Protein AF-A0A6L3EXV6-F1 (afdb_monomer_lite)

Foldseek 3Di:
DDDDDPVVVVVLVVQLVVQLVVCVVVVHPRSSVVSVVVSCLVVVLVVVCVVPVPPRPSVVSVVVVVD

Secondary structure (DSSP, 8-state):
-PPPPHHHHHHHHHHHHHHHHHHHHTT-S-HHHHHHHHHHHHHHHHHHHHH-TTT--HHHHHHHHH-

Sequence (67 aa):
MAVLDDEIRLWTKRRRDLFAAFFEEAGRENPEDEAYLLYSLIEGTIQQYLLEPDRYPLQTIVNRIIE

Radius of gyration: 14.15 Å; chains: 1; bounding box: 36×23×32 Å

Structure (mmCIF, N/CA/C/O backbone):
data_AF-A0A6L3EXV6-F1
#
_entry.id   AF-A0A6L3EXV6-F1
#
loop_
_atom_site.group_PDB
_atom_site.id
_atom_site.type_symbol
_atom_site.label_atom_id
_atom_site.label_alt_id
_atom_site.label_comp_id
_atom_site.label_asym_id
_atom_site.label_entity_id
_atom_site.label_seq_id
_atom_site.pdbx_PDB_ins_code
_atom_site.Cartn_x
_atom_site.Cartn_y
_atom_site.Cartn_z
_atom_site.occupancy
_atom_site.B_iso_or_equiv
_atom_site.auth_seq_id
_atom_site.auth_comp_id
_atom_site.auth_asym_id
_atom_site.auth_atom_id
_atom_site.pdbx_PDB_model_num
ATOM 1 N N . MET A 1 1 ? 22.986 0.028 12.426 1.00 42.75 1 MET A N 1
ATOM 2 C CA . MET A 1 1 ? 21.713 -0.023 11.681 1.00 42.75 1 MET A CA 1
ATOM 3 C C . MET A 1 1 ? 21.499 1.366 11.112 1.00 42.75 1 MET A C 1
ATOM 5 O O . MET A 1 1 ? 21.398 2.297 11.900 1.00 42.75 1 MET A O 1
ATOM 9 N N . ALA A 1 2 ? 21.600 1.542 9.794 1.00 57.44 2 ALA A N 1
ATOM 10 C CA . ALA A 1 2 ? 21.377 2.854 9.192 1.00 57.44 2 ALA A CA 1
ATOM 11 C C . ALA A 1 2 ? 19.895 3.210 9.365 1.00 57.44 2 ALA A C 1
ATOM 13 O O . ALA A 1 2 ? 19.030 2.409 9.015 1.00 57.44 2 ALA A O 1
ATOM 14 N N . VAL A 1 3 ? 19.613 4.359 9.974 1.00 69.00 3 VAL A N 1
ATOM 15 C CA . VAL A 1 3 ? 18.251 4.878 10.112 1.00 69.00 3 VAL A CA 1
ATOM 16 C C . VAL A 1 3 ? 18.019 5.830 8.943 1.00 69.00 3 VAL A C 1
ATOM 18 O O . VAL A 1 3 ? 18.916 6.594 8.593 1.00 69.00 3 VAL A O 1
ATOM 21 N N . LEU A 1 4 ? 16.848 5.736 8.313 1.00 76.44 4 LEU A N 1
ATOM 22 C CA . LEU A 1 4 ? 16.443 6.654 7.248 1.00 76.44 4 LEU A CA 1
ATOM 23 C C . LEU A 1 4 ? 16.423 8.096 7.767 1.00 76.44 4 LEU A C 1
ATOM 25 O O . LEU A 1 4 ? 16.106 8.327 8.936 1.00 76.44 4 LEU A O 1
ATOM 29 N N . ASP A 1 5 ? 16.717 9.041 6.877 1.00 88.62 5 ASP A N 1
ATOM 30 C CA . ASP A 1 5 ? 16.648 10.472 7.167 1.00 88.62 5 ASP A CA 1
ATOM 31 C C . ASP A 1 5 ? 15.261 10.892 7.694 1.00 88.62 5 ASP A C 1
ATOM 33 O O . ASP A 1 5 ? 14.234 10.286 7.364 1.00 88.62 5 ASP A O 1
ATOM 37 N N . ASP A 1 6 ? 15.231 11.923 8.537 1.00 86.81 6 ASP A N 1
ATOM 38 C CA . ASP A 1 6 ? 14.036 12.429 9.218 1.00 86.81 6 ASP A CA 1
ATOM 39 C C . ASP A 1 6 ? 12.912 12.790 8.247 1.00 86.81 6 ASP A C 1
ATOM 41 O O . ASP A 1 6 ? 11.742 12.503 8.525 1.00 86.81 6 ASP A O 1
ATOM 45 N N . GLU A 1 7 ? 13.254 13.350 7.087 1.00 87.69 7 GLU A N 1
ATOM 46 C CA . GLU A 1 7 ? 12.280 13.712 6.065 1.00 87.69 7 GLU A CA 1
ATOM 47 C C . GLU A 1 7 ? 11.609 12.466 5.476 1.00 87.69 7 GLU A C 1
ATOM 49 O O . GLU A 1 7 ? 10.379 12.391 5.387 1.00 87.69 7 GLU A O 1
ATOM 54 N N . ILE A 1 8 ? 12.402 11.438 5.164 1.00 84.56 8 ILE A N 1
ATOM 55 C CA . ILE A 1 8 ? 11.910 10.163 4.629 1.00 84.56 8 ILE A CA 1
ATOM 56 C C . ILE A 1 8 ? 11.013 9.474 5.660 1.00 84.56 8 ILE A C 1
ATOM 58 O O . ILE A 1 8 ? 9.948 8.950 5.312 1.00 84.56 8 ILE A O 1
ATOM 62 N N . ARG A 1 9 ? 11.402 9.501 6.941 1.00 87.19 9 ARG A N 1
ATOM 63 C CA . ARG A 1 9 ? 10.599 8.934 8.034 1.00 87.19 9 ARG A CA 1
ATOM 64 C C . ARG A 1 9 ? 9.262 9.656 8.173 1.00 87.19 9 ARG A C 1
ATOM 66 O O . ARG A 1 9 ? 8.227 8.994 8.261 1.00 87.19 9 ARG A O 1
ATOM 73 N N . LEU A 1 10 ? 9.267 10.989 8.156 1.00 89.38 10 LEU A N 1
ATOM 74 C CA . LEU A 1 10 ? 8.054 11.796 8.275 1.00 89.38 10 LEU A CA 1
ATOM 75 C C . LEU A 1 10 ? 7.116 11.587 7.084 1.00 89.38 10 LEU A C 1
ATOM 77 O O . LEU A 1 10 ? 5.911 11.414 7.266 1.00 89.38 10 LEU A O 1
ATOM 81 N N . TRP A 1 11 ? 7.662 11.573 5.871 1.00 87.94 11 TRP A N 1
ATOM 82 C CA . TRP A 1 11 ? 6.893 11.357 4.651 1.00 87.94 11 TRP A CA 1
ATOM 83 C C . TRP A 1 11 ? 6.233 9.975 4.623 1.00 87.94 11 TRP A C 1
ATOM 85 O O . TRP A 1 11 ? 5.035 9.849 4.363 1.00 87.94 11 TRP A O 1
ATOM 95 N N . THR A 1 12 ? 7.000 8.946 4.983 1.00 88.38 12 THR A N 1
ATOM 96 C CA . THR A 1 12 ? 6.516 7.568 5.108 1.00 88.38 12 THR A CA 1
ATOM 97 C C . THR A 1 12 ? 5.413 7.461 6.163 1.00 88.38 12 THR A C 1
ATOM 99 O O . THR A 1 12 ? 4.378 6.840 5.920 1.00 88.38 12 THR A O 1
ATOM 102 N N . LYS A 1 13 ? 5.593 8.114 7.321 1.00 92.62 13 LYS A N 1
ATOM 103 C CA . LYS A 1 13 ? 4.578 8.152 8.381 1.00 92.62 13 LYS A CA 1
ATOM 104 C C . LYS A 1 13 ? 3.278 8.786 7.884 1.00 92.62 13 LYS A C 1
ATOM 106 O O . LYS A 1 13 ? 2.234 8.168 8.018 1.00 92.62 13 LYS A O 1
ATOM 111 N N . ARG A 1 14 ? 3.338 9.964 7.252 1.00 93.94 14 ARG A N 1
ATOM 112 C CA . ARG A 1 14 ? 2.144 10.687 6.770 1.00 93.94 14 ARG A CA 1
ATOM 113 C C . ARG A 1 14 ? 1.295 9.868 5.797 1.00 93.94 14 ARG A C 1
ATOM 115 O O . ARG A 1 14 ? 0.073 9.934 5.856 1.00 93.94 14 ARG A O 1
ATOM 122 N N . ARG A 1 15 ? 1.926 9.087 4.915 1.00 92.44 15 ARG A N 1
ATOM 123 C CA . ARG A 1 15 ? 1.203 8.183 4.003 1.00 92.44 15 ARG A CA 1
ATOM 124 C C . ARG A 1 15 ? 0.481 7.066 4.751 1.00 92.44 15 ARG A C 1
ATOM 126 O O . ARG A 1 15 ? -0.668 6.784 4.438 1.00 92.44 15 ARG A O 1
ATOM 133 N N . ARG A 1 16 ? 1.130 6.456 5.746 1.00 95.00 16 ARG A N 1
ATOM 134 C CA . ARG A 1 16 ? 0.482 5.433 6.577 1.00 95.00 16 ARG A CA 1
ATOM 135 C C . ARG A 1 16 ? -0.629 6.009 7.444 1.00 95.00 16 ARG A C 1
ATOM 137 O O . ARG A 1 16 ? -1.676 5.387 7.527 1.00 95.00 16 ARG A O 1
ATOM 144 N N . ASP A 1 17 ? -0.431 7.193 8.022 1.00 96.94 17 ASP A N 1
ATOM 145 C CA . ASP A 1 17 ? -1.467 7.882 8.802 1.00 96.94 17 ASP A CA 1
ATOM 146 C C . ASP A 1 17 ? -2.728 8.111 7.944 1.00 96.9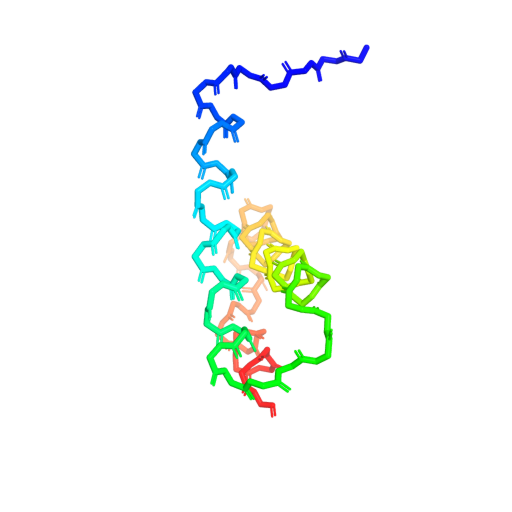4 17 ASP A C 1
ATOM 148 O O . ASP A 1 17 ? -3.843 7.906 8.414 1.00 96.94 17 ASP A O 1
ATOM 152 N N . LEU A 1 18 ? -2.556 8.467 6.664 1.00 97.06 18 LEU A N 1
ATOM 153 C CA . LEU A 1 18 ? -3.667 8.597 5.718 1.00 97.06 18 LEU A CA 1
ATOM 154 C C . LEU A 1 18 ? -4.390 7.260 5.476 1.00 97.06 18 LEU A C 1
ATOM 156 O O . LEU A 1 18 ? -5.616 7.224 5.466 1.00 97.06 18 LEU A O 1
ATOM 160 N N . PHE A 1 19 ? -3.657 6.160 5.285 1.00 97.25 19 PHE A N 1
ATOM 161 C CA . PHE A 1 19 ? -4.273 4.836 5.128 1.00 97.25 19 PHE A CA 1
ATOM 162 C C . PHE A 1 19 ? -5.019 4.397 6.390 1.00 97.25 19 PHE A C 1
ATOM 164 O O . PHE A 1 19 ? -6.129 3.884 6.285 1.00 97.25 19 PHE A O 1
ATOM 171 N N . ALA A 1 20 ? -4.445 4.642 7.569 1.00 98.25 20 ALA A N 1
ATOM 172 C CA . ALA A 1 20 ? -5.081 4.327 8.842 1.00 98.25 20 ALA A CA 1
ATOM 173 C C . ALA A 1 20 ? -6.398 5.099 9.005 1.00 98.25 20 ALA A C 1
ATOM 175 O O . ALA A 1 20 ? -7.401 4.492 9.361 1.00 98.25 20 ALA A O 1
ATOM 176 N N . ALA A 1 21 ? -6.432 6.387 8.642 1.00 98.19 21 ALA A N 1
ATOM 177 C CA . ALA A 1 21 ? -7.663 7.177 8.659 1.00 98.19 21 ALA A CA 1
ATOM 178 C C . ALA A 1 21 ? -8.754 6.574 7.753 1.00 98.19 21 ALA A C 1
ATOM 180 O O . ALA A 1 21 ? -9.898 6.439 8.175 1.00 98.19 21 ALA A O 1
ATOM 181 N N . PHE A 1 22 ? -8.407 6.122 6.542 1.00 98.06 22 PHE A N 1
ATOM 182 C CA . PHE A 1 22 ? -9.377 5.451 5.666 1.00 98.06 22 PHE A CA 1
ATOM 183 C C . PHE A 1 22 ? -9.874 4.114 6.228 1.00 98.06 22 PHE A C 1
ATOM 185 O O . PHE A 1 22 ? -11.053 3.787 6.092 1.00 98.06 22 PHE A O 1
ATOM 192 N N . PHE A 1 23 ? -9.002 3.325 6.858 1.00 98.06 23 PHE A N 1
ATOM 193 C CA . PHE A 1 23 ? -9.410 2.069 7.488 1.00 98.06 23 PHE A CA 1
ATOM 194 C C . PHE A 1 23 ? -10.272 2.292 8.737 1.00 98.06 23 PHE A C 1
ATOM 196 O O . PHE A 1 23 ? -11.193 1.511 8.979 1.00 98.06 23 PHE A O 1
ATOM 203 N N . GLU A 1 24 ? -10.022 3.366 9.487 1.00 98.31 24 GLU A N 1
ATOM 204 C CA . GLU A 1 24 ? -10.858 3.800 10.608 1.00 98.3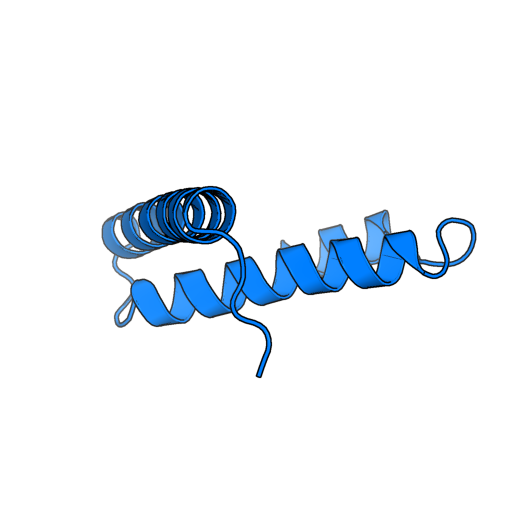1 24 GLU A CA 1
ATOM 205 C C . GLU A 1 24 ? -12.248 4.235 10.123 1.00 98.31 24 GLU A C 1
ATOM 207 O O . GLU A 1 24 ? -13.254 3.738 10.628 1.00 98.31 24 GLU A O 1
ATOM 212 N N . GLU A 1 25 ? -12.324 5.073 9.084 1.00 98.38 25 GLU A N 1
ATOM 213 C CA . GLU A 1 25 ? -13.590 5.474 8.450 1.00 98.38 25 GLU A CA 1
ATOM 214 C C . GLU A 1 25 ? -14.385 4.269 7.918 1.00 98.38 25 GLU A C 1
ATOM 216 O O . GLU A 1 25 ? -15.616 4.255 7.969 1.00 98.38 25 GLU A O 1
ATOM 221 N N . ALA A 1 26 ? -13.689 3.229 7.450 1.00 97.44 26 ALA A N 1
ATOM 222 C CA . ALA A 1 26 ? -14.284 1.970 7.006 1.00 97.44 26 ALA A CA 1
ATOM 223 C C . ALA A 1 26 ? -14.675 1.016 8.157 1.00 97.44 26 ALA A C 1
ATOM 225 O O . ALA A 1 26 ? -15.199 -0.069 7.892 1.00 97.44 26 ALA A O 1
ATOM 226 N N . GLY A 1 27 ? -14.425 1.383 9.419 1.00 97.88 27 GLY A N 1
ATOM 227 C CA . GLY A 1 27 ? -14.783 0.593 10.599 1.00 97.88 27 GLY A CA 1
ATOM 228 C C . GLY A 1 27 ? -13.924 -0.656 10.817 1.00 97.88 27 GLY A C 1
ATOM 229 O O . GLY A 1 27 ? -14.409 -1.635 11.387 1.00 97.88 27 GLY A O 1
ATOM 230 N N . ARG A 1 28 ? -12.669 -0.668 10.345 1.00 97.50 28 ARG A N 1
ATOM 231 C CA . ARG A 1 28 ? -11.732 -1.774 10.610 1.00 97.50 28 ARG A CA 1
ATOM 232 C C . ARG A 1 28 ? -11.330 -1.803 12.084 1.00 97.50 28 ARG A C 1
ATOM 234 O O . ARG A 1 28 ? -11.136 -0.765 12.702 1.00 97.50 28 ARG A O 1
ATOM 241 N N . GLU A 1 29 ? -11.154 -3.008 12.624 1.00 95.00 29 GLU A N 1
ATOM 242 C CA . GLU A 1 29 ? -10.819 -3.218 14.040 1.00 95.00 29 GLU A CA 1
ATOM 243 C C . GLU A 1 29 ? -9.408 -2.723 14.398 1.00 95.00 29 GLU A C 1
ATOM 245 O O . GLU A 1 29 ? -9.218 -2.159 15.470 1.00 95.00 29 GLU A O 1
ATOM 250 N N . ASN A 1 30 ? -8.437 -2.866 13.483 1.00 96.75 30 ASN A N 1
ATOM 251 C CA . ASN A 1 30 ? -7.045 -2.441 13.685 1.00 96.75 30 ASN A CA 1
ATOM 252 C C . ASN A 1 30 ? -6.530 -1.601 12.494 1.00 96.75 30 ASN A C 1
ATOM 254 O O . ASN A 1 30 ? -5.752 -2.100 11.679 1.00 96.75 30 ASN A O 1
ATOM 258 N N . PRO A 1 31 ? -6.950 -0.328 12.354 1.00 97.38 31 PRO A N 1
ATOM 259 C CA . PRO A 1 31 ? -6.621 0.501 11.188 1.00 97.38 31 PRO A CA 1
ATOM 260 C C . PRO A 1 31 ? -5.120 0.718 10.960 1.00 97.38 31 PRO A C 1
ATOM 262 O O . PRO A 1 31 ? -4.677 0.821 9.816 1.00 97.38 31 PRO A O 1
ATOM 265 N N . GLU A 1 32 ? -4.326 0.773 12.033 1.00 97.06 32 GLU A N 1
ATOM 266 C CA . GLU A 1 32 ? -2.870 0.927 11.935 1.00 97.06 32 GLU A CA 1
ATOM 267 C C . GLU A 1 32 ? -2.199 -0.310 11.326 1.00 97.06 32 GLU A C 1
ATOM 269 O O . GLU A 1 32 ? -1.363 -0.170 10.431 1.00 97.06 32 GLU A O 1
ATOM 274 N N . ASP A 1 33 ? -2.584 -1.513 11.758 1.00 97.75 33 ASP A N 1
ATOM 275 C CA . ASP A 1 33 ? -2.038 -2.768 11.230 1.00 97.75 33 ASP A CA 1
ATOM 276 C C . ASP A 1 33 ? -2.401 -2.944 9.750 1.00 97.75 33 ASP A C 1
ATOM 278 O O . ASP A 1 33 ? -1.548 -3.293 8.931 1.00 97.75 33 ASP A O 1
ATOM 282 N N . GLU A 1 34 ? -3.641 -2.611 9.386 1.00 97.44 34 GLU A N 1
ATOM 283 C CA . GLU A 1 34 ? -4.110 -2.606 7.996 1.00 97.44 34 GLU A CA 1
ATOM 284 C C . GLU A 1 34 ? -3.326 -1.590 7.145 1.00 97.44 34 GLU A C 1
ATOM 286 O O . GLU A 1 34 ? -2.912 -1.883 6.019 1.00 97.44 34 GLU A O 1
ATOM 291 N N . ALA A 1 35 ? -3.032 -0.406 7.694 1.00 97.31 35 ALA A N 1
ATOM 292 C CA . ALA A 1 35 ? -2.202 0.595 7.031 1.00 97.31 35 ALA A CA 1
ATOM 293 C C . ALA A 1 35 ? -0.759 0.116 6.821 1.00 97.31 35 ALA A C 1
ATOM 295 O O . ALA A 1 35 ? -0.182 0.364 5.757 1.00 97.31 35 ALA A O 1
ATOM 296 N N . TYR A 1 36 ? -0.168 -0.577 7.801 1.00 96.62 36 TYR A N 1
ATOM 297 C CA . TYR A 1 36 ? 1.145 -1.204 7.642 1.00 96.62 36 TYR A CA 1
ATOM 298 C C . TYR A 1 36 ? 1.121 -2.275 6.553 1.00 96.62 36 TYR A C 1
ATOM 300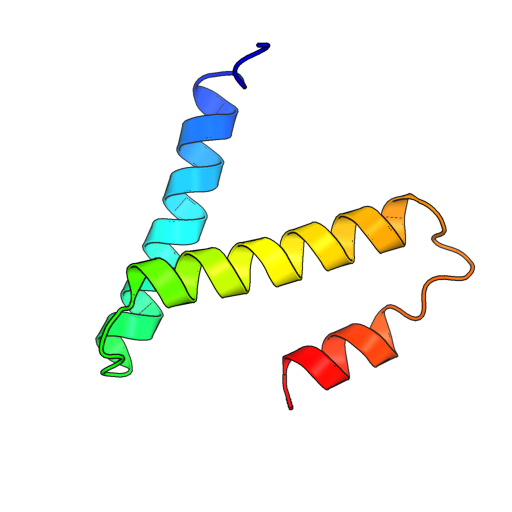 O O . TYR A 1 36 ? 1.995 -2.263 5.685 1.00 96.62 36 TYR A O 1
ATOM 308 N N . LEU A 1 37 ? 0.115 -3.152 6.558 1.00 96.25 37 LEU A N 1
ATOM 309 C CA . LEU A 1 37 ? -0.032 -4.213 5.566 1.00 96.25 37 LEU A CA 1
ATOM 310 C C . LEU A 1 37 ? -0.150 -3.645 4.146 1.00 96.25 37 LEU A C 1
ATOM 312 O O . LEU A 1 37 ? 0.605 -4.046 3.257 1.00 96.25 37 LEU A O 1
ATOM 316 N N . LEU A 1 38 ? -1.038 -2.667 3.940 1.00 95.25 38 LEU A N 1
ATOM 317 C CA . LEU A 1 38 ? -1.220 -2.012 2.644 1.00 95.25 38 LEU A CA 1
ATOM 318 C C . LEU A 1 38 ? 0.066 -1.319 2.178 1.00 95.25 38 LEU A C 1
ATOM 320 O O . LEU A 1 38 ? 0.474 -1.470 1.025 1.00 95.25 38 LEU A O 1
ATOM 324 N N . TYR A 1 39 ? 0.736 -0.591 3.075 1.00 95.31 39 TYR A N 1
ATOM 325 C CA . TYR A 1 39 ? 1.999 0.071 2.755 1.00 95.31 39 TYR A CA 1
ATOM 326 C C . TYR A 1 39 ? 3.072 -0.942 2.331 1.00 95.31 39 TYR A C 1
ATOM 328 O O . TYR A 1 39 ? 3.753 -0.735 1.327 1.00 95.31 39 TYR A O 1
ATOM 336 N N . SER A 1 40 ? 3.192 -2.064 3.046 1.00 95.31 40 SER A N 1
ATOM 337 C CA . SER A 1 40 ? 4.120 -3.147 2.707 1.00 95.31 40 SER A CA 1
ATOM 338 C C . SER A 1 40 ? 3.815 -3.793 1.355 1.00 95.31 40 SER A C 1
ATOM 340 O O . SER A 1 40 ? 4.751 -4.091 0.613 1.00 95.31 40 SER A O 1
ATOM 342 N N . LEU A 1 41 ? 2.540 -3.980 1.001 1.00 95.94 41 LEU A N 1
ATOM 343 C CA . LEU A 1 41 ? 2.144 -4.503 -0.311 1.00 95.94 41 LEU A CA 1
ATOM 344 C C . LEU A 1 41 ? 2.532 -3.548 -1.447 1.00 95.94 41 LEU A C 1
ATOM 346 O O . LEU A 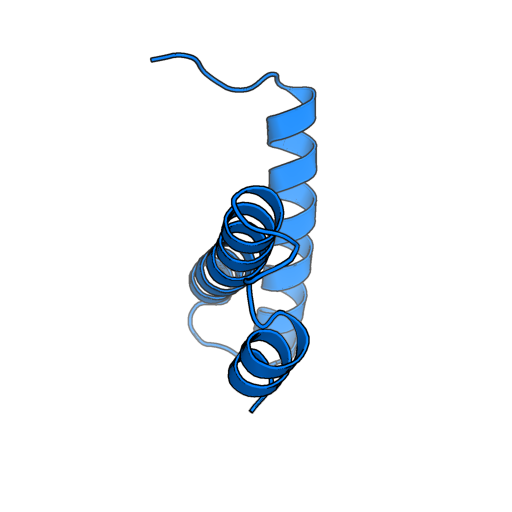1 41 ? 3.107 -3.984 -2.447 1.00 95.94 41 LEU A O 1
ATOM 350 N N . ILE A 1 42 ? 2.264 -2.249 -1.285 1.00 94.69 42 ILE A N 1
ATOM 351 C CA . ILE A 1 42 ? 2.609 -1.222 -2.278 1.00 94.69 42 ILE A CA 1
ATOM 352 C C . ILE A 1 42 ? 4.128 -1.140 -2.455 1.00 94.69 42 ILE A C 1
ATOM 354 O O . ILE A 1 42 ? 4.623 -1.264 -3.576 1.00 94.69 42 ILE A O 1
ATOM 358 N N . GLU A 1 43 ? 4.879 -0.979 -1.363 1.00 94.44 43 GLU A N 1
ATOM 359 C CA . GLU A 1 43 ? 6.341 -0.880 -1.419 1.00 94.44 43 GLU A CA 1
ATOM 360 C C . GLU A 1 43 ? 6.980 -2.157 -1.965 1.00 94.44 43 GLU A C 1
ATOM 362 O O . GLU A 1 43 ? 7.866 -2.083 -2.813 1.00 94.44 43 GLU A O 1
ATOM 367 N N . GLY A 1 44 ? 6.5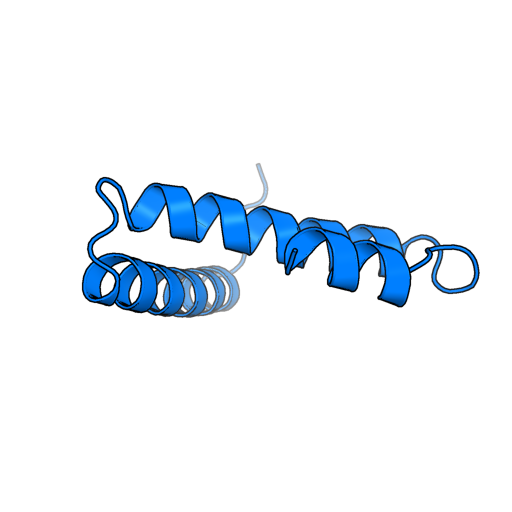05 -3.333 -1.545 1.00 95.94 44 GLY A N 1
ATOM 368 C CA . GLY A 1 44 ? 6.979 -4.609 -2.074 1.00 95.94 44 GLY A CA 1
ATOM 369 C C . GLY A 1 44 ? 6.750 -4.722 -3.582 1.00 95.94 44 GLY A C 1
ATOM 370 O O . GLY A 1 44 ? 7.652 -5.124 -4.313 1.00 95.94 44 GLY A O 1
ATOM 371 N N . THR A 1 45 ? 5.581 -4.297 -4.067 1.00 97.31 45 THR A N 1
ATOM 372 C CA . THR A 1 45 ? 5.255 -4.283 -5.503 1.00 97.31 45 THR A CA 1
ATOM 373 C C . THR A 1 45 ? 6.184 -3.349 -6.280 1.00 97.31 45 THR A C 1
ATOM 375 O O . THR A 1 45 ? 6.734 -3.740 -7.310 1.00 97.31 45 THR A O 1
ATOM 378 N N . ILE A 1 46 ? 6.416 -2.136 -5.765 1.00 95.81 46 ILE A N 1
ATOM 379 C CA . ILE A 1 46 ? 7.332 -1.161 -6.374 1.00 95.81 46 ILE A CA 1
ATOM 380 C C . ILE A 1 46 ? 8.757 -1.720 -6.416 1.00 95.81 46 ILE A C 1
ATOM 382 O O . ILE A 1 46 ? 9.400 -1.679 -7.462 1.00 95.81 46 ILE A O 1
ATOM 386 N N . GLN A 1 47 ? 9.249 -2.271 -5.305 1.00 96.69 47 GLN A N 1
ATOM 387 C CA . GLN A 1 47 ? 10.604 -2.818 -5.219 1.00 96.69 47 GLN A CA 1
ATOM 388 C C . GLN A 1 47 ? 10.816 -3.965 -6.207 1.00 96.69 47 GLN A C 1
ATOM 390 O O . GLN A 1 47 ? 11.824 -3.980 -6.908 1.00 96.69 47 GLN A O 1
ATOM 395 N N . GLN A 1 48 ? 9.865 -4.896 -6.310 1.00 97.56 48 GLN A N 1
ATOM 396 C CA . GLN A 1 48 ? 9.969 -6.009 -7.255 1.00 97.56 48 GLN A CA 1
ATOM 397 C C . GLN A 1 48 ? 9.930 -5.536 -8.715 1.00 97.56 48 GLN A C 1
ATOM 399 O O . GLN A 1 48 ? 10.710 -6.024 -9.531 1.00 97.56 48 GLN A O 1
ATOM 404 N N . TYR A 1 49 ? 9.097 -4.541 -9.038 1.00 97.62 49 TYR A N 1
ATOM 405 C CA . TYR A 1 49 ? 9.097 -3.924 -10.366 1.00 97.62 49 TYR A CA 1
ATOM 406 C C . TYR A 1 49 ? 10.435 -3.250 -10.694 1.00 97.62 49 TYR A C 1
ATOM 408 O O . TYR A 1 49 ? 10.950 -3.416 -11.793 1.00 97.62 49 TYR A O 1
ATOM 416 N N . LEU A 1 50 ? 11.029 -2.519 -9.745 1.00 97.31 50 LEU A N 1
ATOM 417 C CA . LEU A 1 50 ? 12.312 -1.843 -9.958 1.00 97.31 50 LEU A CA 1
ATOM 418 C C . LEU A 1 50 ? 13.487 -2.816 -10.148 1.00 97.31 50 LEU A C 1
ATOM 420 O O . LEU A 1 50 ? 14.462 -2.451 -10.802 1.00 97.31 50 LEU A O 1
ATOM 424 N N . LEU A 1 51 ? 13.410 -4.032 -9.594 1.00 97.31 51 LEU A N 1
ATOM 425 C CA . LEU A 1 51 ? 14.435 -5.065 -9.777 1.00 97.31 51 LEU A CA 1
ATOM 426 C C . LEU A 1 51 ? 14.412 -5.675 -11.187 1.00 97.31 51 LEU A C 1
ATOM 428 O O . LEU A 1 51 ? 15.474 -5.896 -11.766 1.00 97.31 51 LEU A O 1
ATOM 432 N N . GLU A 1 52 ? 13.227 -5.944 -11.742 1.00 96.75 52 GLU A N 1
ATOM 433 C CA . GLU A 1 52 ? 13.066 -6.577 -13.059 1.00 96.75 52 GLU A CA 1
ATOM 434 C C . GLU A 1 52 ? 11.906 -5.948 -13.864 1.00 96.75 52 GLU A C 1
ATOM 436 O O . GLU A 1 52 ? 10.896 -6.614 -14.107 1.00 96.75 52 GLU A O 1
ATOM 441 N N . PRO A 1 53 ? 12.017 -4.686 -14.323 1.00 95.94 53 PRO A N 1
ATOM 442 C CA . PRO A 1 53 ? 10.886 -3.951 -14.908 1.00 95.94 53 PRO A CA 1
ATOM 443 C C . PRO A 1 53 ? 10.334 -4.589 -16.190 1.00 95.94 53 PRO A C 1
ATOM 445 O O . PRO A 1 53 ? 9.132 -4.525 -16.438 1.00 95.94 53 PRO A O 1
ATOM 448 N N . ASP A 1 54 ? 11.184 -5.264 -16.968 1.00 97.69 54 ASP A N 1
ATOM 449 C CA . ASP A 1 54 ? 10.785 -5.931 -18.215 1.00 97.69 54 ASP A CA 1
ATOM 450 C C . ASP A 1 54 ? 10.088 -7.285 -17.989 1.00 97.69 54 ASP A C 1
ATOM 452 O O . ASP A 1 54 ? 9.499 -7.847 -18.914 1.00 97.69 54 ASP A O 1
ATOM 456 N N . ARG A 1 55 ? 10.178 -7.851 -16.777 1.00 96.44 55 ARG A N 1
ATOM 457 C CA . ARG A 1 55 ? 9.681 -9.205 -16.461 1.00 96.44 55 ARG A CA 1
ATOM 458 C C . ARG A 1 55 ? 8.621 -9.219 -15.373 1.00 96.44 55 ARG A C 1
ATOM 460 O O . ARG A 1 55 ? 7.811 -10.145 -15.334 1.00 96.44 55 ARG A O 1
ATOM 467 N N . TYR A 1 56 ? 8.622 -8.229 -14.488 1.00 97.25 56 TYR A N 1
ATOM 468 C CA . TYR A 1 56 ? 7.678 -8.154 -13.390 1.00 97.25 56 TYR A CA 1
ATOM 469 C C . TYR A 1 56 ? 6.262 -7.864 -13.917 1.00 97.25 56 TYR A C 1
ATOM 471 O O . TYR A 1 56 ? 6.041 -6.827 -14.547 1.00 97.25 56 TYR A O 1
ATOM 479 N N . PRO A 1 57 ? 5.270 -8.738 -13.664 1.00 97.38 57 PRO A N 1
ATOM 480 C CA . PRO A 1 57 ? 3.930 -8.596 -14.224 1.00 97.38 57 PRO A CA 1
ATOM 481 C C . PRO A 1 57 ? 3.100 -7.584 -13.418 1.00 97.38 57 PRO A C 1
ATOM 483 O O . PRO A 1 57 ? 2.122 -7.951 -12.765 1.00 97.38 57 PRO A O 1
ATOM 486 N N . LEU A 1 58 ? 3.493 -6.304 -13.461 1.00 96.19 58 LEU A N 1
ATOM 487 C CA . LEU A 1 58 ? 2.955 -5.237 -12.608 1.00 96.19 58 LEU A CA 1
ATOM 488 C C . LEU A 1 58 ? 1.425 -5.190 -12.624 1.00 96.19 58 LEU A C 1
ATOM 490 O O . LEU A 1 58 ? 0.803 -5.241 -11.568 1.00 96.19 58 LEU A O 1
ATOM 494 N N . GLN A 1 59 ? 0.817 -5.152 -13.813 1.00 96.56 59 GLN A N 1
ATOM 495 C CA . GLN A 1 59 ? -0.639 -5.059 -13.939 1.00 96.56 59 GLN A CA 1
ATOM 496 C C . GLN A 1 59 ? -1.353 -6.255 -13.296 1.00 96.56 59 GLN A C 1
ATOM 498 O O . GLN A 1 59 ? -2.349 -6.078 -12.600 1.00 96.56 59 GLN A O 1
ATOM 503 N N . THR A 1 60 ? -0.833 -7.469 -13.493 1.00 97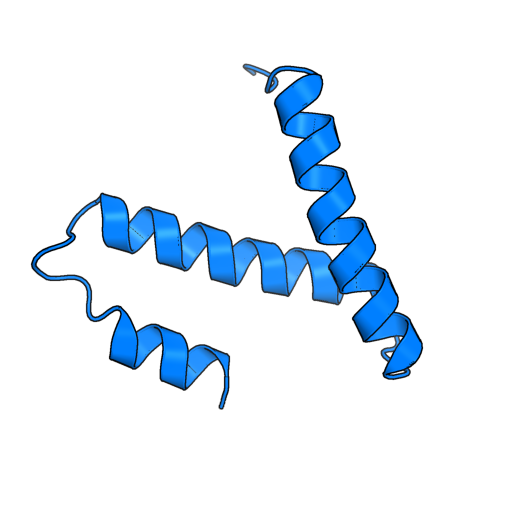.62 60 THR A N 1
ATOM 504 C CA . THR A 1 60 ? -1.404 -8.686 -12.904 1.00 97.62 60 THR A CA 1
ATOM 505 C C . THR A 1 60 ? -1.321 -8.657 -11.381 1.00 97.62 60 THR A C 1
ATOM 507 O O . THR A 1 60 ? -2.283 -9.028 -10.716 1.00 97.62 60 THR A O 1
ATOM 510 N N . ILE A 1 61 ? -0.194 -8.216 -10.814 1.00 97.00 61 ILE A N 1
ATOM 511 C CA . ILE A 1 61 ? -0.038 -8.123 -9.357 1.00 97.00 61 ILE A CA 1
ATOM 512 C C . ILE A 1 61 ? -0.950 -7.045 -8.771 1.00 97.00 61 ILE A C 1
ATOM 514 O O . ILE A 1 61 ? -1.624 -7.313 -7.783 1.00 97.00 61 ILE A O 1
ATOM 518 N N . VAL A 1 62 ? -1.028 -5.868 -9.400 1.00 95.69 62 VAL A N 1
ATOM 519 C CA . VAL A 1 62 ? -1.922 -4.785 -8.962 1.00 95.69 62 VAL A CA 1
ATOM 520 C C . VAL A 1 62 ? -3.378 -5.244 -8.955 1.00 95.69 62 VAL A C 1
ATOM 522 O O . VAL A 1 62 ? -4.064 -5.026 -7.962 1.00 95.69 62 VAL A O 1
ATOM 525 N N . ASN A 1 63 ? -3.836 -5.937 -10.004 1.00 96.44 63 ASN A N 1
ATOM 526 C CA . ASN A 1 63 ? -5.198 -6.474 -10.043 1.00 96.44 63 ASN A CA 1
ATOM 527 C C . ASN A 1 63 ? -5.461 -7.420 -8.860 1.00 96.44 63 ASN A C 1
ATOM 529 O O . ASN A 1 63 ? -6.456 -7.262 -8.167 1.00 96.44 63 ASN A O 1
ATOM 533 N N . ARG A 1 64 ? -4.521 -8.325 -8.557 1.00 95.31 64 ARG A N 1
ATOM 534 C CA . ARG A 1 64 ? -4.646 -9.267 -7.432 1.00 95.31 64 ARG A CA 1
ATOM 535 C C . ARG A 1 64 ? -4.609 -8.624 -6.044 1.00 95.31 64 ARG A C 1
ATOM 537 O O . ARG A 1 64 ? -5.005 -9.277 -5.090 1.00 95.31 64 ARG A O 1
ATOM 544 N N . ILE A 1 65 ? -4.057 -7.419 -5.906 1.00 93.38 65 ILE A N 1
ATOM 545 C CA . ILE A 1 65 ? -4.055 -6.679 -4.633 1.00 93.38 65 ILE A CA 1
ATOM 546 C C . ILE A 1 65 ? -5.413 -6.004 -4.394 1.00 93.38 65 ILE A C 1
ATOM 548 O O . ILE A 1 65 ? -5.789 -5.786 -3.246 1.00 93.38 65 ILE A O 1
ATOM 552 N N . ILE A 1 66 ? -6.114 -5.634 -5.467 1.00 90.81 66 ILE A N 1
ATOM 553 C CA . ILE A 1 66 ? -7.386 -4.901 -5.409 1.00 90.81 66 ILE A CA 1
ATOM 554 C C . ILE A 1 66 ? -8.593 -5.855 -5.308 1.00 90.81 66 ILE A C 1
ATOM 556 O O . ILE A 1 66 ? -9.628 -5.451 -4.779 1.00 90.81 66 ILE A O 1
ATOM 560 N N . GLU A 1 67 ? -8.466 -7.082 -5.823 1.00 85.12 67 GLU A N 1
ATOM 561 C CA . GLU A 1 67 ? -9.459 -8.173 -5.744 1.00 85.12 67 GLU A CA 1
ATOM 562 C C . GLU A 1 67 ? -9.612 -8.764 -4.333 1.00 85.12 67 GLU A C 1
ATOM 564 O O . GLU A 1 67 ? -10.779 -8.988 -3.932 1.00 85.12 67 GLU A O 1
#

pLDDT: mean 93.09, std 9.23, range [42.75, 98.38]